Protein AF-A0A7J9HN88-F1 (afdb_monomer)

Structure (mmCIF, N/CA/C/O backbone):
data_AF-A0A7J9HN88-F1
#
_entry.id   AF-A0A7J9HN88-F1
#
loop_
_atom_site.group_PDB
_atom_site.id
_atom_site.type_symbol
_atom_site.label_atom_id
_atom_site.label_alt_id
_atom_site.label_comp_id
_atom_site.label_asym_id
_atom_site.label_entity_id
_atom_site.label_seq_id
_atom_site.pdbx_PDB_ins_code
_atom_site.Cartn_x
_atom_site.Cartn_y
_atom_site.Cartn_z
_atom_site.occupancy
_atom_site.B_iso_or_equiv
_atom_site.auth_seq_id
_atom_site.auth_comp_id
_atom_site.auth_asym_id
_atom_site.auth_atom_id
_atom_site.pdbx_PDB_model_num
ATOM 1 N N . PRO A 1 1 ? -7.752 31.160 41.578 1.00 51.44 1 PRO A N 1
ATOM 2 C CA . PRO A 1 1 ? -7.661 30.081 40.565 1.00 51.44 1 PRO A CA 1
ATOM 3 C C . PRO A 1 1 ? -8.206 30.573 39.218 1.00 51.44 1 PRO A C 1
ATOM 5 O O . PRO A 1 1 ? -9.351 31.008 39.148 1.00 51.44 1 PRO A O 1
ATOM 8 N N . ASP A 1 2 ? -7.350 30.595 38.199 1.00 56.59 2 ASP A N 1
ATOM 9 C CA . ASP A 1 2 ? -7.638 31.167 36.882 1.00 56.59 2 ASP A CA 1
ATOM 10 C C . ASP A 1 2 ? -8.682 30.320 36.130 1.00 56.59 2 ASP A C 1
ATOM 12 O O . ASP A 1 2 ? -8.492 29.117 35.927 1.00 56.59 2 ASP A O 1
ATOM 16 N N . ARG A 1 3 ? -9.804 30.939 35.735 1.00 58.09 3 ARG A N 1
ATOM 17 C CA . ARG A 1 3 ? -10.895 30.279 34.990 1.00 58.09 3 ARG A CA 1
ATOM 18 C C . ARG A 1 3 ? -10.397 29.664 33.677 1.00 58.09 3 ARG A C 1
ATOM 20 O O . ARG A 1 3 ? -10.950 28.660 33.235 1.00 58.09 3 ARG A O 1
ATOM 27 N N . SER A 1 4 ? -9.326 30.216 33.111 1.00 55.38 4 SER A N 1
ATOM 28 C CA . SER A 1 4 ? -8.698 29.760 31.867 1.00 55.38 4 SER A CA 1
ATOM 29 C C . SER A 1 4 ? -8.066 28.370 32.010 1.00 55.38 4 SER A C 1
ATOM 31 O O . SER A 1 4 ? -8.176 27.536 31.113 1.00 55.38 4 SER A O 1
ATOM 33 N N . ILE A 1 5 ? -7.473 28.076 33.173 1.00 57.84 5 ILE A N 1
ATOM 34 C CA . ILE A 1 5 ? -6.850 26.774 33.459 1.00 57.84 5 ILE A CA 1
ATOM 35 C C . ILE A 1 5 ? -7.918 25.691 33.635 1.00 57.84 5 ILE A C 1
ATOM 37 O O . ILE A 1 5 ? -7.724 24.558 33.204 1.00 57.84 5 ILE A O 1
ATOM 41 N N . LEU A 1 6 ? -9.060 26.035 34.237 1.00 54.31 6 LEU A N 1
ATOM 42 C CA . LEU A 1 6 ? -10.170 25.098 34.427 1.00 54.31 6 LEU A CA 1
ATOM 43 C C . LEU A 1 6 ? -10.857 24.739 33.102 1.00 54.31 6 LEU A C 1
ATOM 45 O O . LEU A 1 6 ? -11.211 23.579 32.911 1.00 54.31 6 LEU A O 1
ATOM 49 N N . LEU A 1 7 ? -10.981 25.695 32.174 1.00 59.56 7 LEU A N 1
ATOM 50 C CA . LEU A 1 7 ? -11.518 25.457 30.828 1.00 59.56 7 LEU A CA 1
ATOM 51 C C . LEU A 1 7 ? -10.606 24.557 29.990 1.00 59.56 7 LEU A C 1
ATOM 53 O O . LEU A 1 7 ? -11.089 23.604 29.388 1.00 59.56 7 LEU A O 1
ATOM 57 N N . LEU A 1 8 ? -9.291 24.800 30.006 1.00 54.56 8 LEU A N 1
ATOM 58 C CA . LEU A 1 8 ? -8.319 23.922 29.343 1.00 54.56 8 LEU A CA 1
ATOM 59 C C . LEU A 1 8 ? -8.380 22.501 29.909 1.00 54.56 8 LEU A C 1
ATOM 61 O O . LEU A 1 8 ? -8.457 21.542 29.150 1.00 54.56 8 LEU A O 1
ATOM 65 N N . ARG A 1 9 ? -8.416 22.354 31.238 1.00 54.69 9 ARG A N 1
ATOM 66 C CA . ARG A 1 9 ? -8.533 21.037 31.881 1.00 54.69 9 ARG A CA 1
ATOM 67 C C . ARG A 1 9 ? -9.837 20.320 31.519 1.00 54.69 9 ARG A C 1
ATOM 69 O O . ARG A 1 9 ? -9.805 19.117 31.304 1.00 54.69 9 ARG A O 1
ATOM 76 N N . SER A 1 10 ? -10.948 21.053 31.428 1.00 54.69 10 SER A N 1
ATOM 77 C CA . SER A 1 10 ? -12.246 20.518 30.996 1.00 54.69 10 SER A CA 1
ATOM 78 C C . SER A 1 10 ? -12.211 20.040 29.545 1.00 54.69 10 SER A C 1
ATOM 80 O O . SER A 1 10 ? -12.661 18.935 29.275 1.00 54.69 10 SER A O 1
ATOM 82 N N . LEU A 1 11 ? -11.615 20.822 28.639 1.00 54.53 11 LEU A N 1
ATOM 83 C CA . LEU A 1 11 ? -11.437 20.453 27.230 1.00 54.53 11 LEU A CA 1
ATOM 84 C C . LEU A 1 11 ? -10.563 19.201 27.073 1.00 54.53 11 LEU A C 1
ATOM 86 O O . LEU A 1 11 ? -10.916 18.298 26.324 1.00 54.53 11 LEU A O 1
ATOM 90 N N . PHE A 1 12 ? -9.453 19.101 27.813 1.00 54.25 12 PHE A N 1
ATOM 91 C CA . PHE A 1 12 ? -8.621 17.891 27.807 1.00 54.25 12 PHE A CA 1
ATOM 92 C C . PHE A 1 12 ? -9.355 16.668 28.378 1.00 54.25 12 PHE A C 1
ATOM 94 O O . PHE A 1 12 ? -9.158 15.560 27.885 1.00 54.25 12 PHE A O 1
ATOM 101 N N . GLN A 1 13 ? -10.218 16.857 29.381 1.00 53.41 13 GLN A N 1
ATOM 102 C CA . GLN A 1 13 ? -11.008 15.772 29.965 1.00 53.41 13 GLN A CA 1
ATOM 103 C C . GLN A 1 13 ? -12.160 15.322 29.044 1.00 53.41 13 GLN A C 1
ATOM 105 O O . GLN A 1 13 ? -12.429 14.128 28.955 1.00 53.41 13 GLN A O 1
ATOM 110 N N . GLU A 1 14 ? -12.804 16.245 28.321 1.00 53.53 14 GLU A N 1
ATOM 111 C CA . GLU A 1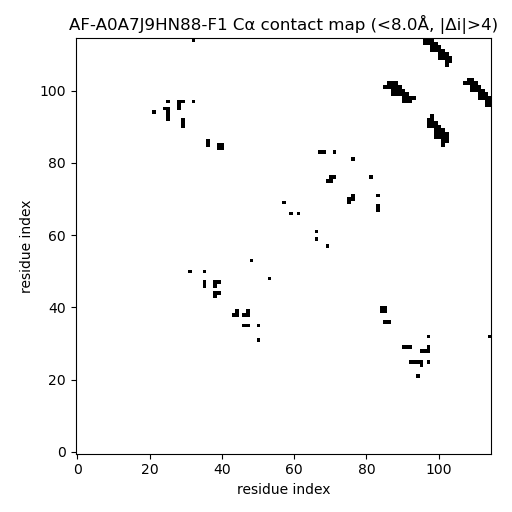 14 ? -13.798 15.931 27.280 1.00 53.53 14 GLU A CA 1
ATOM 112 C C . GLU A 1 14 ? -13.165 15.181 26.100 1.00 53.53 14 GLU A C 1
ATOM 114 O O . GLU A 1 14 ? -13.722 14.188 25.627 1.00 53.53 14 GLU A O 1
ATOM 119 N N . LEU A 1 15 ? -11.965 15.592 25.673 1.00 54.09 15 LEU A N 1
ATOM 120 C CA . LEU A 1 15 ? -11.195 14.876 24.654 1.00 54.09 15 LEU A CA 1
ATOM 121 C C . LEU A 1 15 ? -10.848 13.452 25.113 1.00 54.09 15 LEU A C 1
ATOM 123 O O . LEU A 1 15 ? -10.978 12.525 24.323 1.00 54.09 15 LEU A O 1
ATOM 127 N N . ALA A 1 16 ? -10.478 13.262 26.383 1.00 51.50 16 ALA A N 1
ATOM 128 C CA . ALA A 1 16 ? -10.153 11.948 26.944 1.00 51.50 16 ALA A CA 1
ATOM 129 C C . ALA A 1 16 ? -11.370 11.010 27.064 1.00 51.50 16 ALA A C 1
ATOM 131 O O . ALA A 1 16 ? -11.245 9.814 26.826 1.00 51.50 16 ALA A O 1
ATOM 132 N N . ASN A 1 17 ? -12.563 11.534 27.364 1.00 48.78 17 ASN A N 1
ATOM 133 C CA . ASN A 1 17 ? -13.781 10.715 27.462 1.00 48.78 17 ASN A CA 1
ATOM 134 C C . ASN A 1 17 ? -14.368 10.306 26.098 1.00 48.78 17 ASN A C 1
ATOM 136 O O . ASN A 1 17 ? -15.191 9.398 26.039 1.00 48.78 17 ASN A O 1
ATOM 140 N N . THR A 1 18 ? -13.951 10.946 25.002 1.00 52.81 18 THR A N 1
ATOM 141 C CA . THR A 1 18 ? -14.395 10.599 23.635 1.00 52.81 18 THR A CA 1
ATOM 142 C C . THR A 1 18 ? -13.456 9.578 22.965 1.00 52.81 18 THR A C 1
ATOM 144 O O . THR A 1 18 ? -13.735 9.091 21.872 1.00 52.81 18 THR A O 1
ATOM 147 N N . GLN A 1 19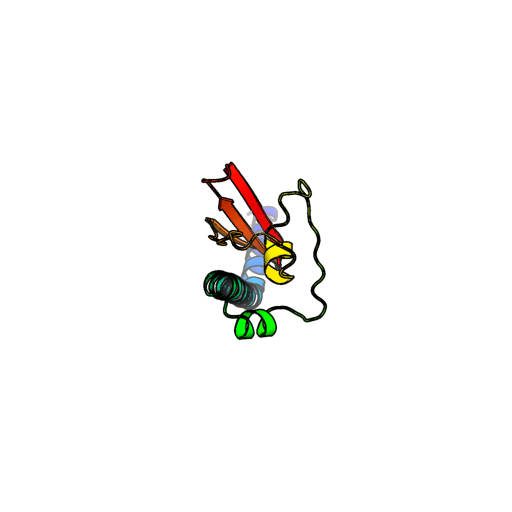 ? -12.330 9.245 23.608 1.00 53.88 19 GLN A N 1
ATOM 148 C CA . GLN A 1 19 ? -11.256 8.441 23.019 1.00 53.88 19 GLN A CA 1
ATOM 149 C C . GLN A 1 19 ? -11.516 6.931 23.014 1.00 53.88 19 GLN A C 1
ATOM 151 O O . GLN A 1 19 ? -10.948 6.257 22.168 1.00 53.88 19 GLN A O 1
ATOM 156 N N . GLU A 1 20 ? -12.360 6.372 23.882 1.00 53.25 20 GLU A N 1
ATOM 157 C CA . GLU A 1 20 ? -12.479 4.905 24.005 1.00 53.25 20 GLU A CA 1
ATOM 158 C C . GLU A 1 20 ? -12.942 4.179 22.719 1.00 53.25 20 GLU A C 1
ATOM 160 O O . GLU A 1 20 ? -12.219 3.287 22.270 1.00 53.25 20 GLU A O 1
ATOM 165 N N . PRO A 1 21 ? -14.057 4.551 22.055 1.00 57.41 21 PRO A N 1
ATOM 166 C CA . PRO A 1 21 ? -14.472 3.873 20.823 1.00 57.41 21 PRO A CA 1
ATOM 167 C C . PRO A 1 21 ? -13.541 4.180 19.640 1.00 57.41 21 PRO A C 1
ATOM 169 O O . PRO A 1 21 ? -13.270 3.302 18.826 1.00 57.41 21 PRO A O 1
ATOM 172 N N . LEU A 1 22 ? -13.004 5.405 19.573 1.00 59.28 22 LEU A N 1
ATOM 173 C CA . LEU A 1 22 ? -12.104 5.835 18.499 1.00 59.28 22 LEU A CA 1
ATOM 174 C C . LEU A 1 22 ? -10.739 5.144 18.574 1.00 59.28 22 LEU A C 1
ATOM 176 O O . LEU A 1 22 ? -10.183 4.802 17.535 1.00 59.28 22 LEU A O 1
ATOM 180 N N . VAL A 1 23 ? -10.199 4.932 19.779 1.00 61.00 23 VAL A N 1
ATOM 181 C CA . VAL A 1 23 ? -8.921 4.234 20.001 1.00 61.00 23 VAL A CA 1
ATOM 182 C C . VAL A 1 23 ? -9.049 2.741 19.685 1.00 61.00 23 VAL A C 1
ATOM 184 O O . VAL A 1 23 ? -8.154 2.146 19.090 1.00 61.00 23 VAL A O 1
ATOM 187 N N . GLU A 1 24 ? -10.175 2.115 20.034 1.00 61.28 24 GLU A N 1
ATOM 188 C CA . GLU A 1 24 ? -10.394 0.701 19.720 1.00 61.28 24 GLU A CA 1
ATOM 189 C C . GLU A 1 24 ? -10.603 0.462 18.213 1.00 61.28 24 GLU A C 1
ATOM 191 O O . GLU A 1 24 ? -10.086 -0.508 17.659 1.00 61.28 24 GLU A O 1
ATOM 196 N N . GLU A 1 25 ? -11.331 1.352 17.533 1.00 60.94 25 GLU A N 1
ATOM 197 C CA . GLU A 1 25 ? -11.520 1.305 16.078 1.00 60.94 25 GLU A CA 1
ATOM 198 C C . GLU A 1 25 ? -10.219 1.610 15.318 1.00 60.94 25 GLU A C 1
ATOM 200 O O . GLU A 1 25 ? -9.899 0.925 14.348 1.00 60.94 25 GLU A O 1
ATOM 205 N N . THR A 1 26 ? -9.406 2.557 15.800 1.00 67.06 26 THR A N 1
ATOM 206 C CA . THR A 1 26 ? -8.083 2.832 15.208 1.00 67.06 26 THR A CA 1
ATOM 207 C C . THR A 1 26 ? -7.144 1.638 15.318 1.00 67.06 26 THR A C 1
ATOM 209 O O . THR A 1 26 ? -6.515 1.287 14.321 1.00 67.06 26 THR A O 1
ATOM 212 N N . ASN A 1 27 ? -7.115 0.945 16.462 1.00 78.69 27 ASN A N 1
ATOM 213 C CA . ASN A 1 27 ? -6.342 -0.293 16.595 1.00 78.69 27 ASN A CA 1
ATOM 214 C C . ASN A 1 27 ? -6.800 -1.359 15.578 1.00 78.69 27 ASN A C 1
ATOM 216 O O . ASN A 1 27 ? -5.965 -1.981 14.921 1.00 78.69 27 ASN A O 1
ATOM 220 N N . LYS A 1 28 ? -8.116 -1.522 15.372 1.00 90.50 28 LYS A N 1
ATOM 221 C CA . LYS A 1 28 ? -8.671 -2.482 14.396 1.00 90.50 28 LYS A CA 1
ATOM 222 C C . LYS A 1 28 ? -8.319 -2.122 12.953 1.00 90.50 28 LYS A C 1
ATOM 224 O O . LYS A 1 28 ? -7.950 -3.003 12.180 1.00 90.50 28 LYS A O 1
ATOM 229 N N . ASN A 1 29 ? -8.385 -0.844 12.579 1.00 93.94 29 ASN A N 1
ATOM 230 C CA . ASN A 1 29 ? -8.040 -0.423 11.219 1.00 93.94 29 ASN A CA 1
ATOM 231 C C . ASN A 1 29 ? -6.555 -0.672 10.919 1.00 93.94 29 ASN A C 1
ATOM 233 O O . ASN A 1 29 ? -6.219 -1.147 9.833 1.00 93.94 29 ASN A O 1
ATOM 237 N N . GLN A 1 30 ? -5.665 -0.435 11.892 1.00 93.88 30 GLN A N 1
ATOM 238 C CA . GLN A 1 30 ? -4.248 -0.792 11.754 1.00 93.88 30 GLN A CA 1
ATOM 239 C C . GLN A 1 30 ? -4.058 -2.295 11.550 1.00 93.88 30 GLN A C 1
ATOM 241 O O . GLN A 1 30 ? -3.309 -2.691 10.658 1.00 93.88 30 GLN A O 1
ATOM 246 N N . GLU A 1 31 ? -4.745 -3.130 12.333 1.00 94.38 31 GLU A N 1
ATOM 247 C CA . GLU A 1 31 ? -4.680 -4.589 12.200 1.00 94.38 31 GLU A CA 1
ATOM 248 C C . GLU A 1 31 ? -5.116 -5.061 10.806 1.00 94.38 31 GLU A C 1
ATOM 250 O O . GLU A 1 31 ? -4.434 -5.889 10.200 1.00 94.38 31 GLU A O 1
ATOM 255 N N . VAL A 1 32 ? -6.199 -4.498 10.258 1.00 96.25 32 VAL A N 1
ATOM 256 C CA . VAL A 1 32 ? -6.680 -4.819 8.903 1.00 96.25 32 VAL A CA 1
ATOM 257 C C . VAL A 1 32 ? -5.645 -4.442 7.838 1.00 96.25 32 VAL A C 1
ATOM 259 O O . VAL A 1 32 ? -5.367 -5.236 6.939 1.00 96.25 32 VAL A O 1
ATOM 262 N N . VAL A 1 33 ? -5.027 -3.263 7.945 1.00 96.06 33 VAL A N 1
ATOM 263 C CA . VAL A 1 33 ? -4.014 -2.805 6.979 1.00 96.06 33 VAL A CA 1
ATOM 264 C C . VAL A 1 33 ? -2.715 -3.607 7.087 1.00 96.06 33 VAL A C 1
ATOM 266 O O . VAL A 1 33 ? -2.103 -3.940 6.071 1.00 96.06 33 VAL A O 1
ATOM 269 N N . LEU A 1 34 ? -2.304 -3.990 8.296 1.00 94.81 34 LEU A N 1
ATOM 270 C CA . LEU A 1 34 ? -1.171 -4.897 8.483 1.00 94.81 34 LEU A CA 1
ATOM 271 C C . LEU A 1 34 ? -1.463 -6.278 7.883 1.00 94.81 34 LEU A C 1
ATOM 273 O O . LEU A 1 34 ? -0.617 -6.824 7.172 1.00 94.81 34 LEU A O 1
ATOM 277 N N . ALA A 1 35 ? -2.667 -6.817 8.094 1.00 96.25 35 ALA A N 1
ATOM 278 C CA . ALA A 1 35 ? -3.095 -8.072 7.479 1.00 96.25 35 ALA A CA 1
ATOM 279 C C . ALA A 1 35 ? -3.100 -7.991 5.942 1.00 96.25 35 ALA A C 1
ATOM 281 O O . ALA A 1 35 ? -2.681 -8.944 5.282 1.00 96.25 35 ALA A O 1
ATOM 282 N N . LEU A 1 36 ? -3.490 -6.846 5.368 1.00 96.00 36 LEU A N 1
ATOM 283 C CA . LEU A 1 36 ? -3.410 -6.602 3.927 1.00 96.00 36 LEU A CA 1
ATOM 284 C C . LEU A 1 36 ? -1.970 -6.706 3.414 1.00 96.00 36 LEU A C 1
ATOM 286 O O . LEU A 1 36 ? -1.730 -7.395 2.425 1.00 96.00 36 LEU A O 1
ATOM 290 N N . TYR A 1 37 ? -0.998 -6.070 4.071 1.00 94.75 37 TYR A N 1
ATOM 291 C CA . TYR A 1 37 ? 0.400 -6.159 3.630 1.00 94.75 37 TYR A CA 1
ATOM 292 C C . TYR A 1 37 ? 0.996 -7.549 3.790 1.00 94.75 37 TYR A C 1
ATOM 294 O O . TYR A 1 37 ? 1.722 -7.999 2.903 1.00 94.75 37 TYR A O 1
ATOM 302 N N . VAL A 1 38 ? 0.645 -8.260 4.865 1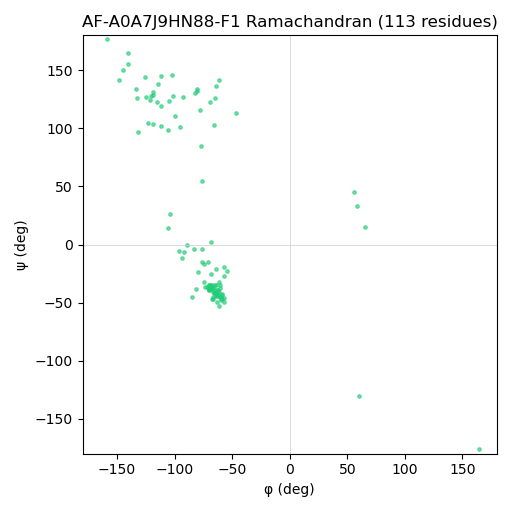.00 94.31 38 VAL A N 1
ATOM 303 C CA . VAL A 1 38 ? 1.009 -9.673 5.015 1.00 94.31 38 VAL A CA 1
ATOM 304 C C . VAL A 1 38 ? 0.473 -10.476 3.829 1.00 94.31 38 VAL A C 1
ATOM 306 O O . VAL A 1 38 ? 1.249 -11.175 3.181 1.00 94.31 38 VAL A O 1
ATOM 309 N N . ALA A 1 39 ? -0.811 -10.322 3.491 1.00 94.81 39 ALA A N 1
ATOM 310 C CA . ALA A 1 39 ? -1.439 -11.023 2.373 1.00 94.81 39 ALA A CA 1
ATOM 311 C C . ALA A 1 39 ? -0.817 -10.659 1.011 1.00 94.81 39 ALA A C 1
ATOM 313 O O . ALA A 1 39 ? -0.600 -11.531 0.169 1.00 94.81 39 ALA A O 1
ATOM 314 N N . LEU A 1 40 ? -0.461 -9.388 0.797 1.00 92.56 40 LEU A N 1
ATOM 315 C CA . LEU A 1 40 ? 0.227 -8.942 -0.419 1.00 92.56 40 LEU A CA 1
ATOM 316 C C . LEU A 1 40 ? 1.615 -9.579 -0.558 1.00 92.56 40 LEU A C 1
ATOM 318 O O . LEU A 1 40 ? 1.962 -10.062 -1.639 1.00 92.56 40 LEU A O 1
ATOM 322 N N . ASN A 1 41 ? 2.388 -9.636 0.529 1.00 90.75 41 ASN A N 1
ATOM 323 C CA . ASN A 1 41 ? 3.727 -10.227 0.528 1.00 90.75 41 ASN A CA 1
ATOM 324 C C . ASN A 1 41 ? 3.691 -11.751 0.343 1.00 90.75 41 ASN A C 1
ATOM 326 O O . ASN A 1 41 ? 4.528 -12.301 -0.372 1.00 90.75 41 ASN A O 1
ATOM 330 N N . THR A 1 42 ? 2.706 -12.438 0.931 1.00 91.62 42 THR A N 1
ATOM 331 C CA . THR A 1 42 ? 2.524 -13.894 0.785 1.00 91.62 42 THR A CA 1
ATOM 332 C C . THR A 1 42 ? 1.766 -14.297 -0.478 1.00 91.62 42 THR A C 1
ATOM 334 O O . THR A 1 42 ? 1.649 -15.490 -0.756 1.00 91.62 42 THR A O 1
ATOM 337 N N . ARG A 1 43 ? 1.287 -13.325 -1.269 1.00 90.19 43 ARG A N 1
ATOM 338 C CA . ARG A 1 43 ? 0.447 -13.544 -2.459 1.00 90.19 43 ARG A CA 1
ATOM 339 C C . ARG A 1 43 ? -0.857 -14.287 -2.139 1.00 90.19 43 ARG A C 1
ATOM 341 O O . ARG A 1 43 ? -1.370 -15.028 -2.976 1.00 90.19 43 ARG A O 1
ATOM 348 N N . ASP A 1 44 ? -1.413 -14.058 -0.951 1.00 93.88 44 ASP A N 1
ATOM 349 C CA . ASP A 1 44 ? -2.728 -14.557 -0.551 1.00 93.88 44 ASP A CA 1
ATOM 350 C C . ASP A 1 44 ? -3.840 -13.709 -1.190 1.00 93.88 44 ASP A C 1
ATOM 352 O O . ASP A 1 44 ? -4.367 -12.753 -0.616 1.00 93.88 44 ASP A O 1
ATOM 356 N N . VAL A 1 45 ? -4.179 -14.074 -2.425 1.00 92.75 45 VAL A N 1
ATOM 357 C CA . VAL A 1 45 ? -5.197 -13.404 -3.243 1.00 92.75 45 VAL A CA 1
ATOM 358 C C . VAL A 1 45 ? -6.580 -13.439 -2.582 1.00 92.75 45 VAL A C 1
ATOM 360 O O . VAL A 1 45 ? -7.337 -12.477 -2.700 1.00 92.75 45 VAL A O 1
ATOM 363 N N . GLU A 1 46 ? -6.916 -14.514 -1.864 1.00 95.62 46 GLU A N 1
ATOM 364 C CA . GLU A 1 46 ? -8.221 -14.648 -1.211 1.00 95.62 46 GLU A CA 1
ATOM 365 C C . GLU A 1 46 ? -8.376 -13.617 -0.088 1.00 95.62 46 GLU A C 1
ATOM 367 O O . GLU A 1 46 ? -9.394 -12.925 -0.016 1.00 95.62 46 GLU A O 1
ATOM 372 N N . THR A 1 47 ? -7.357 -13.475 0.760 1.00 96.31 47 THR A N 1
ATOM 373 C CA . THR A 1 47 ? -7.364 -12.482 1.841 1.00 96.31 47 THR A CA 1
ATOM 374 C C . THR A 1 47 ? -7.338 -11.055 1.295 1.00 96.31 47 THR A C 1
ATOM 376 O O . THR A 1 47 ? -8.100 -10.215 1.773 1.00 96.31 47 THR A O 1
ATOM 379 N N . VAL A 1 48 ? -6.550 -10.780 0.248 1.00 94.94 48 VAL A N 1
ATOM 380 C CA . VAL A 1 48 ? -6.536 -9.456 -0.404 1.00 94.94 48 VAL A CA 1
ATOM 381 C C . VAL A 1 48 ? -7.934 -9.070 -0.899 1.00 94.94 48 VAL A C 1
ATOM 383 O O . VAL A 1 48 ? -8.392 -7.965 -0.616 1.00 94.94 48 VAL A O 1
ATOM 386 N N . HIS A 1 49 ? -8.652 -9.980 -1.566 1.00 94.12 49 HIS A N 1
ATOM 387 C CA . HIS A 1 49 ? -10.015 -9.716 -2.045 1.00 94.12 49 HIS A CA 1
ATOM 388 C C . HIS A 1 49 ? -11.060 -9.578 -0.934 1.00 94.12 49 HIS A C 1
ATOM 390 O O . HIS A 1 49 ? -12.082 -8.935 -1.150 1.00 94.12 49 HIS A O 1
ATOM 396 N N . LYS A 1 50 ? -10.839 -10.181 0.239 1.00 96.38 50 LYS A N 1
ATOM 397 C CA . LYS A 1 50 ? -11.724 -9.998 1.401 1.00 96.38 50 LYS A CA 1
ATOM 398 C C . LYS A 1 50 ? -11.534 -8.637 2.064 1.00 96.38 50 LYS A C 1
ATOM 400 O O . LYS A 1 50 ? -12.490 -8.119 2.633 1.00 96.38 50 LYS A O 1
ATOM 405 N N . ILE A 1 51 ? -10.314 -8.101 2.034 1.00 96.56 51 ILE A N 1
ATOM 406 C CA . ILE A 1 51 ? -9.982 -6.826 2.679 1.00 96.56 51 ILE A CA 1
ATOM 407 C C . ILE A 1 51 ? -10.311 -5.644 1.766 1.00 96.56 51 ILE A C 1
ATOM 409 O O . ILE A 1 51 ? -10.880 -4.657 2.225 1.00 96.56 51 ILE A O 1
ATOM 413 N N . LEU A 1 52 ? -9.951 -5.722 0.483 1.00 94.94 52 LEU A N 1
ATOM 414 C CA . LEU A 1 52 ? -10.166 -4.620 -0.449 1.00 94.94 52 LEU A CA 1
ATOM 415 C C . LEU A 1 52 ? -11.606 -4.594 -0.954 1.00 94.94 52 LEU A C 1
ATOM 417 O O . LEU A 1 52 ? -12.136 -5.598 -1.430 1.00 94.94 52 LEU A O 1
ATOM 421 N N . ALA A 1 53 ? -12.212 -3.409 -0.91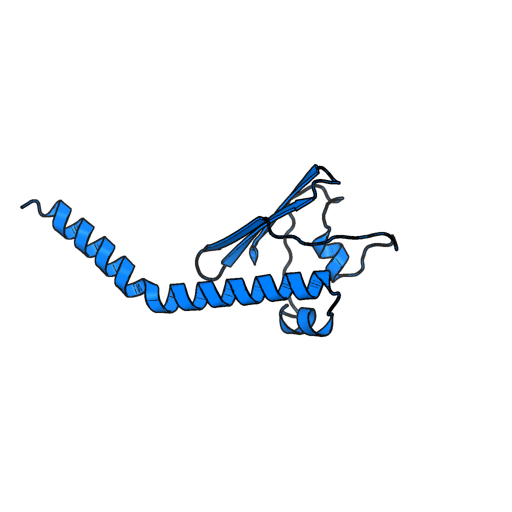6 1.00 93.88 53 ALA A N 1
ATOM 422 C CA . ALA A 1 53 ? -13.494 -3.181 -1.557 1.00 93.88 53 ALA A CA 1
ATOM 423 C C . ALA A 1 53 ? -13.376 -3.406 -3.082 1.00 93.88 53 ALA A C 1
ATOM 425 O O . ALA A 1 53 ? -12.361 -3.036 -3.684 1.00 93.88 53 ALA A O 1
ATOM 426 N N . PRO A 1 54 ? -14.389 -4.009 -3.733 1.00 90.00 54 PRO A N 1
ATOM 427 C CA . PRO A 1 54 ? -14.351 -4.285 -5.172 1.00 90.00 54 PRO A CA 1
ATOM 428 C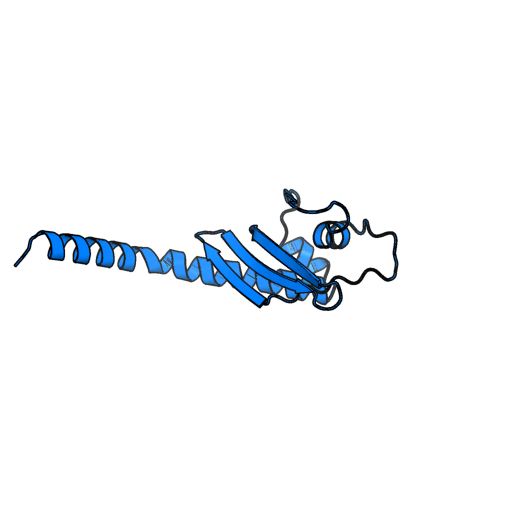 C . PRO A 1 54 ? -14.298 -3.009 -6.027 1.00 90.00 54 PRO A C 1
ATOM 430 O O . PRO A 1 54 ? -13.875 -3.055 -7.179 1.00 90.00 54 PRO A O 1
ATOM 433 N N . ASP A 1 55 ? -14.723 -1.883 -5.463 1.00 92.38 55 ASP A N 1
ATOM 434 C CA . ASP A 1 55 ? -14.747 -0.543 -6.038 1.00 92.38 55 ASP A CA 1
ATOM 435 C C . ASP A 1 55 ? -13.625 0.356 -5.490 1.00 92.38 55 ASP A C 1
ATOM 437 O O . ASP A 1 55 ? -13.765 1.575 -5.493 1.00 92.38 55 ASP A O 1
ATOM 441 N N . LEU A 1 56 ? -12.506 -0.232 -5.038 1.00 91.81 56 LEU A N 1
ATOM 442 C CA . LEU A 1 56 ? -11.338 0.502 -4.541 1.00 91.81 56 LEU A CA 1
ATOM 443 C C . LEU A 1 56 ? -10.942 1.649 -5.486 1.00 91.81 56 LEU A C 1
ATOM 445 O O . LEU A 1 56 ? -10.437 1.429 -6.591 1.00 91.81 56 LEU A O 1
ATOM 449 N N . GLU A 1 57 ? -11.103 2.880 -5.005 1.00 91.69 57 GLU A N 1
ATOM 450 C CA . GLU A 1 57 ? -10.592 4.067 -5.676 1.00 91.69 57 GLU A CA 1
ATOM 451 C C . GLU A 1 57 ? -9.115 4.271 -5.333 1.00 91.69 57 GLU A C 1
ATOM 453 O O . GLU A 1 57 ? -8.711 4.253 -4.171 1.00 91.69 57 GLU A O 1
ATOM 458 N N . TRP A 1 58 ? -8.293 4.482 -6.360 1.00 89.56 58 TRP A N 1
ATOM 459 C CA . TRP A 1 58 ? -6.846 4.599 -6.221 1.00 89.56 58 TRP A CA 1
ATOM 460 C C . TRP A 1 58 ? -6.345 5.953 -6.724 1.00 89.56 58 TRP A C 1
ATOM 462 O O . TRP A 1 58 ? -6.562 6.325 -7.880 1.00 89.56 58 TRP A O 1
ATOM 472 N N . TRP A 1 59 ? -5.578 6.643 -5.878 1.00 93.88 59 TRP A N 1
ATOM 473 C CA . TRP A 1 59 ? -4.957 7.931 -6.180 1.00 93.88 59 TRP A CA 1
ATOM 474 C C . TRP A 1 59 ? -3.443 7.813 -6.018 1.00 93.88 59 TRP A C 1
ATOM 476 O O . TRP A 1 59 ? -2.952 7.422 -4.962 1.00 93.88 59 TRP A O 1
ATOM 486 N N . PHE A 1 60 ? -2.684 8.146 -7.065 1.00 93.62 60 PHE A N 1
ATOM 487 C CA . PHE A 1 60 ? -1.225 8.062 -7.035 1.00 93.62 60 PHE A CA 1
ATOM 488 C C . PHE A 1 60 ? -0.569 9.419 -7.243 1.00 93.62 60 PHE A C 1
ATOM 490 O O . PHE A 1 60 ? -0.811 10.104 -8.239 1.00 93.62 60 PHE A O 1
ATOM 497 N N . HIS A 1 61 ? 0.345 9.749 -6.334 1.00 92.12 61 HIS A N 1
ATOM 498 C CA . HIS A 1 61 ? 1.179 10.936 -6.407 1.00 92.12 61 HIS A CA 1
ATOM 499 C C . HIS A 1 61 ? 2.647 10.515 -6.476 1.00 92.12 61 HIS A C 1
ATOM 501 O O . HIS A 1 61 ? 3.243 10.108 -5.484 1.00 92.12 61 HIS A O 1
ATOM 507 N N . GLY A 1 62 ? 3.233 10.595 -7.668 1.00 91.69 62 GLY A N 1
ATOM 508 C CA . GLY A 1 62 ? 4.634 10.255 -7.893 1.00 91.69 62 GLY A CA 1
ATOM 509 C C . GLY A 1 62 ? 4.959 10.070 -9.375 1.00 91.69 62 GLY A C 1
ATOM 510 O O . GLY A 1 62 ? 4.096 10.268 -10.238 1.00 91.69 62 GLY A O 1
ATOM 511 N N . PRO A 1 63 ? 6.195 9.670 -9.709 1.00 90.88 63 PRO A N 1
ATOM 512 C CA . PRO A 1 63 ? 6.558 9.352 -11.082 1.00 90.88 63 PRO A CA 1
ATOM 513 C C . PRO A 1 63 ? 5.755 8.139 -11.590 1.00 90.88 63 PRO A C 1
ATOM 515 O O . PRO A 1 63 ? 5.678 7.135 -10.880 1.00 90.88 63 PRO A O 1
ATOM 518 N N . PRO A 1 64 ? 5.216 8.143 -12.826 1.00 87.12 64 PRO A N 1
ATOM 519 C CA . PRO A 1 64 ? 4.420 7.025 -13.359 1.00 87.12 64 PRO A CA 1
ATOM 520 C C . PRO A 1 64 ? 5.118 5.653 -13.320 1.00 87.12 64 PRO A C 1
ATOM 522 O O . PRO A 1 64 ? 4.470 4.605 -13.308 1.00 87.12 64 PRO A O 1
ATOM 525 N N . THR A 1 65 ? 6.451 5.643 -13.279 1.00 87.00 65 THR A N 1
ATOM 526 C CA . THR A 1 65 ? 7.276 4.437 -13.153 1.00 87.00 65 THR A CA 1
ATOM 527 C C . THR A 1 65 ? 7.218 3.777 -11.770 1.00 87.00 65 THR A C 1
ATOM 529 O O . THR A 1 65 ? 7.602 2.616 -11.667 1.00 87.00 65 THR A O 1
ATOM 532 N N . HIS A 1 66 ? 6.710 4.473 -10.747 1.00 89.12 66 HIS A N 1
ATOM 533 C CA . HIS A 1 66 ? 6.727 4.072 -9.333 1.00 89.12 66 HIS A CA 1
ATOM 534 C C . HIS A 1 66 ? 5.355 3.598 -8.810 1.00 89.12 66 HIS A C 1
ATOM 536 O O . HIS A 1 66 ? 5.155 3.470 -7.606 1.00 89.12 66 HIS A O 1
ATOM 542 N N . GLN A 1 67 ? 4.395 3.317 -9.698 1.00 90.38 67 GLN A N 1
ATOM 543 C CA . GLN A 1 67 ? 3.057 2.816 -9.339 1.00 90.38 67 GLN A CA 1
ATOM 544 C C . GLN A 1 67 ? 3.064 1.324 -8.955 1.00 90.38 67 GLN A C 1
ATOM 546 O O . GLN A 1 67 ? 2.370 0.509 -9.562 1.00 90.38 67 GLN A O 1
ATOM 551 N N . PHE A 1 68 ? 3.895 0.939 -7.987 1.00 89.88 68 PHE A N 1
ATOM 552 C CA . PHE A 1 68 ? 4.184 -0.465 -7.688 1.00 89.88 68 PHE A CA 1
ATOM 553 C C . PHE A 1 68 ? 2.993 -1.227 -7.114 1.00 89.88 68 PHE A C 1
ATOM 555 O O . PHE A 1 68 ? 2.689 -2.311 -7.603 1.00 89.88 68 PHE A O 1
ATOM 562 N N . LEU A 1 69 ? 2.290 -0.655 -6.134 1.00 90.50 69 LEU A N 1
ATOM 563 C CA . LEU A 1 69 ? 1.131 -1.304 -5.523 1.00 90.50 69 LEU A CA 1
ATOM 564 C C . LEU A 1 69 ? -0.015 -1.484 -6.532 1.00 90.50 69 LEU A C 1
ATOM 566 O O . LEU A 1 69 ? -0.579 -2.566 -6.625 1.00 90.50 69 LEU A O 1
ATOM 570 N N . MET A 1 70 ? -0.286 -0.488 -7.379 1.00 90.94 70 MET A N 1
ATOM 571 C CA . MET A 1 70 ? -1.265 -0.643 -8.462 1.00 90.94 70 MET A CA 1
ATOM 572 C C . MET A 1 70 ? -0.880 -1.785 -9.413 1.00 90.94 70 MET A C 1
ATOM 574 O O . MET A 1 70 ? -1.709 -2.641 -9.718 1.00 90.94 70 MET A O 1
ATOM 578 N N . ARG A 1 71 ? 0.384 -1.852 -9.852 1.00 89.62 71 ARG A N 1
ATOM 579 C CA . ARG A 1 71 ? 0.856 -2.939 -10.730 1.00 89.62 71 ARG A CA 1
ATOM 580 C C . ARG A 1 71 ? 0.788 -4.304 -10.052 1.00 89.62 71 ARG A C 1
ATOM 582 O O . ARG A 1 71 ? 0.507 -5.288 -10.727 1.00 89.62 71 ARG A O 1
ATOM 589 N N . LEU A 1 72 ? 1.032 -4.354 -8.742 1.00 89.00 72 LEU A N 1
ATOM 590 C CA . LEU A 1 72 ? 0.896 -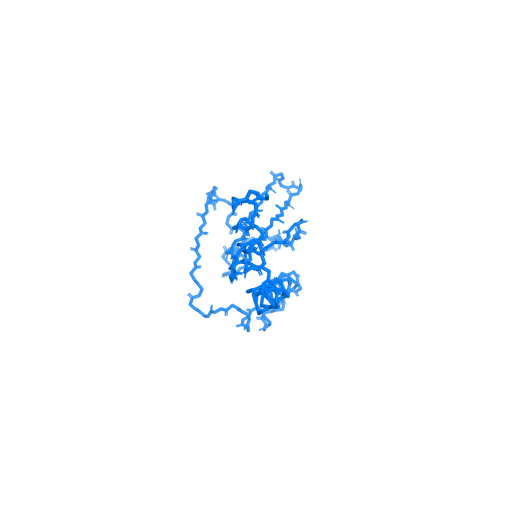5.558 -7.928 1.00 89.00 72 LEU A CA 1
ATOM 591 C C . LEU A 1 72 ? -0.560 -6.043 -7.897 1.00 89.00 72 LEU A C 1
ATOM 593 O O . LEU A 1 72 ? -0.808 -7.213 -8.165 1.00 89.00 72 LEU A O 1
ATOM 597 N N . LEU A 1 73 ? -1.505 -5.143 -7.614 1.00 88.50 73 LEU A N 1
ATOM 598 C CA . LEU A 1 73 ? -2.930 -5.459 -7.483 1.00 88.50 73 LEU A CA 1
ATOM 599 C C . LEU A 1 73 ? -3.593 -5.816 -8.819 1.00 88.50 73 LEU A C 1
ATOM 601 O O . LEU A 1 73 ? -4.478 -6.662 -8.865 1.00 88.50 73 LEU A O 1
ATOM 605 N N . THR A 1 74 ? -3.169 -5.180 -9.911 1.00 86.75 74 THR A N 1
ATOM 606 C CA . THR A 1 74 ? -3.761 -5.374 -11.248 1.00 86.75 74 THR A CA 1
ATOM 607 C C . THR A 1 74 ? -3.043 -6.427 -12.087 1.00 86.75 74 THR A C 1
ATOM 609 O O . THR A 1 74 ? -3.524 -6.792 -13.158 1.00 86.75 74 THR A O 1
ATOM 612 N N . GLY A 1 75 ? -1.860 -6.873 -11.660 1.00 85.00 75 GLY A N 1
ATOM 613 C CA . GLY A 1 75 ? -0.985 -7.698 -12.488 1.00 85.00 75 GLY A CA 1
ATOM 614 C C . GLY A 1 75 ? -0.446 -6.972 -13.728 1.00 85.00 75 GLY A C 1
ATOM 615 O O . GLY A 1 75 ? 0.078 -7.619 -14.625 1.00 85.00 75 GLY A O 1
ATOM 616 N N . ALA A 1 76 ? -0.533 -5.637 -13.801 1.00 81.81 76 ALA A N 1
ATOM 617 C CA . ALA A 1 76 ? -0.094 -4.853 -14.962 1.00 81.81 76 ALA A CA 1
ATOM 618 C C . ALA A 1 76 ? 1.436 -4.835 -15.180 1.00 81.81 76 ALA A C 1
ATOM 620 O O . ALA A 1 76 ? 1.926 -4.161 -16.087 1.00 81.81 76 ALA A O 1
ATOM 621 N N . SER A 1 77 ? 2.213 -5.541 -14.354 1.00 72.94 77 SER A N 1
ATOM 622 C CA . SER A 1 77 ? 3.630 -5.760 -14.624 1.00 72.94 77 SER A CA 1
ATOM 623 C C . SER A 1 77 ? 3.802 -6.844 -15.684 1.00 72.94 77 SER A C 1
ATOM 625 O O . SER A 1 77 ? 3.505 -8.006 -15.439 1.00 72.94 77 SER A O 1
ATOM 627 N N . SER A 1 78 ? 4.358 -6.475 -16.836 1.00 59.53 78 SER A N 1
ATOM 628 C CA . SER A 1 78 ? 4.807 -7.416 -17.871 1.00 59.53 78 SER A CA 1
ATOM 629 C C . SER A 1 78 ? 6.125 -8.120 -17.526 1.00 59.53 78 SER A C 1
ATOM 631 O O . SER A 1 78 ? 6.631 -8.903 -18.323 1.00 59.53 78 SER A O 1
ATOM 633 N N . ASP A 1 79 ? 6.734 -7.758 -16.398 1.00 65.75 79 ASP A N 1
ATOM 634 C CA . ASP A 1 79 ? 8.019 -8.276 -15.957 1.00 65.75 79 ASP A CA 1
ATOM 635 C C . ASP A 1 79 ? 7.786 -9.376 -14.916 1.00 65.75 79 ASP A C 1
ATOM 637 O O . ASP A 1 79 ? 7.359 -9.085 -13.794 1.00 65.75 79 ASP A O 1
ATOM 641 N N . ASP A 1 80 ? 8.086 -10.625 -15.287 1.00 62.56 80 ASP A N 1
ATOM 642 C CA . ASP A 1 80 ? 8.050 -11.795 -14.394 1.00 62.56 80 ASP A CA 1
ATOM 643 C C . ASP A 1 80 ? 8.959 -11.610 -13.164 1.00 62.56 80 ASP A C 1
ATOM 645 O O . ASP A 1 80 ? 8.795 -12.280 -12.142 1.00 62.56 80 ASP A O 1
ATOM 649 N N . SER A 1 81 ? 9.917 -10.677 -13.233 1.00 67.75 81 SER A N 1
ATOM 650 C CA . SER A 1 81 ? 10.813 -10.341 -12.128 1.00 67.75 81 SER A CA 1
ATOM 651 C C . SER A 1 81 ? 10.278 -9.249 -11.193 1.00 67.75 81 SER A C 1
ATOM 653 O O . SER A 1 81 ? 10.941 -8.915 -10.205 1.00 67.75 81 SER A O 1
ATOM 655 N N . PHE A 1 82 ? 9.084 -8.694 -11.446 1.00 75.88 82 PHE A N 1
ATOM 656 C CA . PHE A 1 82 ? 8.527 -7.633 -10.612 1.00 75.88 82 PHE A CA 1
ATOM 657 C C . PHE A 1 82 ? 8.211 -8.119 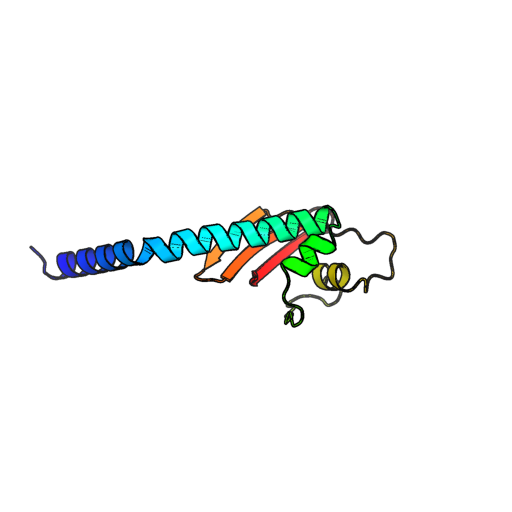-9.197 1.00 75.88 82 PHE A C 1
ATOM 659 O O . PHE A 1 82 ? 7.193 -8.755 -8.908 1.00 75.88 82 PHE A O 1
ATOM 666 N N . ARG A 1 83 ? 9.107 -7.749 -8.285 1.00 75.19 83 ARG A N 1
ATOM 667 C CA . ARG A 1 83 ? 8.952 -7.918 -6.847 1.00 75.19 83 ARG A CA 1
ATOM 668 C C . ARG A 1 83 ? 8.800 -6.551 -6.208 1.00 75.19 83 ARG A C 1
ATOM 670 O O . ARG A 1 83 ? 9.686 -5.699 -6.311 1.00 75.19 83 ARG A O 1
ATOM 677 N N . PHE A 1 84 ? 7.651 -6.373 -5.577 1.00 78.44 84 PHE A N 1
ATOM 678 C CA . PHE A 1 84 ? 7.379 -5.295 -4.651 1.00 78.44 84 PHE A CA 1
ATOM 679 C C . PHE A 1 84 ? 6.969 -5.958 -3.343 1.00 78.44 84 PHE A C 1
ATOM 681 O O . PHE A 1 84 ? 5.895 -6.551 -3.265 1.00 78.44 84 PHE A O 1
ATOM 688 N N . GLU A 1 85 ? 7.886 -5.944 -2.383 1.00 82.94 85 GLU A N 1
ATOM 689 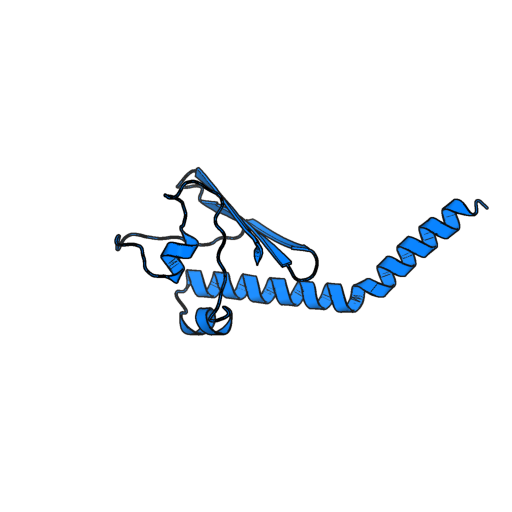C CA . GLU A 1 85 ? 7.619 -6.344 -1.007 1.00 82.94 85 GLU A CA 1
ATOM 690 C C . GLU A 1 85 ? 7.243 -5.081 -0.243 1.00 82.94 85 GLU A C 1
ATOM 692 O O . GLU A 1 85 ? 7.941 -4.065 -0.310 1.00 82.94 85 GLU A O 1
ATOM 697 N N . VAL A 1 86 ? 6.098 -5.125 0.426 1.00 83.75 86 VAL A N 1
ATOM 698 C CA . VAL A 1 86 ? 5.599 -4.008 1.216 1.00 83.75 86 VAL A CA 1
ATOM 699 C C . VAL A 1 86 ? 6.039 -4.235 2.650 1.00 83.75 86 VAL A C 1
ATOM 701 O O . VAL A 1 86 ? 5.449 -5.056 3.348 1.00 83.75 86 VAL A O 1
ATOM 704 N N . ASP A 1 87 ? 7.090 -3.535 3.069 1.00 84.44 87 ASP A N 1
ATOM 705 C CA . ASP A 1 87 ? 7.603 -3.577 4.440 1.00 84.44 87 ASP A CA 1
ATOM 706 C C . ASP A 1 87 ? 7.354 -2.225 5.133 1.00 84.44 87 ASP A C 1
ATOM 708 O O . ASP A 1 87 ? 8.027 -1.234 4.817 1.00 84.44 87 ASP A O 1
ATOM 712 N N . PRO A 1 88 ? 6.328 -2.125 6.001 1.00 90.12 88 PRO A N 1
ATOM 713 C CA . PRO A 1 88 ? 6.020 -0.896 6.721 1.00 90.12 88 PRO A CA 1
ATOM 714 C C . PRO A 1 88 ? 7.132 -0.508 7.699 1.00 90.12 88 PRO A C 1
ATOM 716 O O . PRO A 1 88 ? 7.475 -1.264 8.603 1.00 90.12 88 PRO A O 1
ATOM 719 N N . LEU A 1 89 ? 7.627 0.723 7.587 1.00 92.69 89 LEU A N 1
ATOM 720 C CA . LEU A 1 89 ? 8.489 1.332 8.603 1.00 92.69 89 LEU A CA 1
ATOM 721 C C . LEU A 1 89 ? 7.678 1.902 9.768 1.00 92.69 89 LEU A C 1
ATOM 723 O O . LEU A 1 89 ? 8.113 1.854 10.917 1.00 92.69 89 LEU A O 1
ATOM 727 N N . SER A 1 90 ? 6.522 2.487 9.462 1.00 93.75 90 SER A N 1
ATOM 728 C CA . SER A 1 90 ? 5.655 3.144 10.436 1.00 93.75 90 SER A CA 1
ATOM 729 C C . SER A 1 90 ? 4.200 3.002 10.019 1.00 93.75 90 SER A C 1
ATOM 731 O O . SER A 1 90 ? 3.872 3.084 8.833 1.00 93.75 90 SER A O 1
ATOM 733 N N . VAL A 1 91 ? 3.329 2.801 11.006 1.00 94.25 91 VAL A N 1
ATOM 734 C CA . VAL A 1 91 ? 1.878 2.738 10.828 1.00 94.25 91 VAL A CA 1
ATOM 735 C C . VAL A 1 91 ? 1.233 3.611 11.890 1.00 94.25 91 VAL A C 1
ATOM 737 O O . VAL A 1 91 ? 1.476 3.440 13.083 1.00 94.25 91 VAL A O 1
ATOM 740 N N . THR A 1 92 ? 0.396 4.545 11.462 1.00 93.75 92 THR A N 1
ATOM 741 C CA . THR A 1 92 ? -0.332 5.454 12.348 1.00 93.75 92 THR A CA 1
ATOM 742 C C . THR A 1 92 ? -1.749 5.668 11.837 1.00 93.75 92 THR A C 1
ATOM 744 O O . THR A 1 92 ? -2.063 5.342 10.694 1.00 93.75 92 THR A O 1
ATOM 747 N N . THR A 1 93 ? -2.618 6.209 12.681 1.00 91.81 93 THR A N 1
ATOM 748 C CA . THR A 1 93 ? -4.026 6.432 12.355 1.00 91.81 93 THR A CA 1
ATOM 749 C C . THR A 1 93 ? -4.441 7.869 12.568 1.00 91.81 93 THR A C 1
ATOM 751 O O . THR A 1 93 ? -4.046 8.510 13.542 1.00 91.81 93 THR A O 1
ATOM 754 N N . PHE A 1 94 ? -5.320 8.341 11.693 1.00 87.56 94 PHE A N 1
ATOM 755 C CA . PHE A 1 94 ? -5.992 9.622 11.809 1.00 87.56 94 PHE A CA 1
ATOM 756 C C . PHE A 1 94 ? -7.494 9.428 11.575 1.00 87.56 94 PHE A C 1
ATOM 758 O O . PHE A 1 94 ? -7.960 9.357 10.439 1.00 87.56 94 PHE A O 1
ATOM 765 N N . GLY A 1 95 ? -8.259 9.303 12.664 1.00 88.31 95 GLY A N 1
ATOM 766 C CA . GLY A 1 95 ? -9.657 8.877 12.574 1.00 88.31 95 GLY A CA 1
ATOM 767 C C . GLY A 1 95 ? -9.749 7.477 11.947 1.00 88.31 95 GLY A C 1
ATOM 768 O O . GLY A 1 95 ? -9.010 6.598 12.382 1.00 88.31 95 GLY A O 1
ATOM 769 N N . PRO A 1 96 ? -10.596 7.249 10.928 1.00 90.12 96 PRO A N 1
ATOM 770 C CA . PRO A 1 96 ? -10.686 5.944 10.274 1.00 90.12 96 PRO A CA 1
ATOM 771 C C . PRO A 1 96 ? -9.498 5.652 9.344 1.00 90.12 96 PRO A C 1
ATOM 773 O O . PRO A 1 96 ? -9.284 4.496 8.994 1.00 90.12 96 PRO A O 1
ATOM 776 N N . THR A 1 97 ? -8.734 6.675 8.953 1.00 93.50 97 THR A N 1
ATOM 777 C CA . THR A 1 97 ? -7.662 6.552 7.963 1.00 93.50 97 THR A CA 1
ATOM 778 C C . THR A 1 97 ? -6.393 5.985 8.580 1.00 93.50 97 THR A C 1
ATOM 780 O O . THR A 1 97 ? -5.928 6.467 9.618 1.00 93.50 97 THR A O 1
ATOM 783 N N . VAL A 1 98 ? -5.785 5.014 7.903 1.00 96.06 98 VAL A N 1
ATOM 784 C CA . VAL A 1 98 ? -4.488 4.443 8.282 1.00 96.06 98 VAL A CA 1
ATOM 785 C C . VAL A 1 98 ? -3.417 4.969 7.339 1.00 96.06 98 VAL A C 1
ATOM 787 O O . VAL A 1 98 ? -3.492 4.792 6.125 1.00 96.06 98 VAL A O 1
ATOM 790 N N . ILE A 1 99 ? -2.388 5.588 7.909 1.00 96.25 99 ILE A N 1
ATOM 791 C CA . ILE A 1 99 ? -1.210 6.048 7.180 1.00 96.25 99 ILE A CA 1
ATOM 792 C C . ILE A 1 99 ? -0.081 5.059 7.414 1.00 96.25 99 ILE A C 1
ATOM 794 O O . ILE A 1 99 ? 0.262 4.736 8.553 1.00 96.25 99 ILE A O 1
ATOM 798 N N . VAL A 1 100 ? 0.504 4.595 6.319 1.00 96.75 100 VAL A N 1
ATOM 799 C CA . VAL A 1 100 ? 1.611 3.648 6.326 1.00 96.75 100 VAL A CA 1
ATOM 800 C C . VAL A 1 100 ? 2.752 4.246 5.540 1.00 96.75 100 VAL A C 1
ATOM 802 O O . VAL A 1 100 ? 2.586 4.602 4.377 1.00 96.75 100 VAL A O 1
ATOM 805 N N . GLU A 1 101 ? 3.918 4.292 6.159 1.00 96.00 101 GLU A N 1
ATOM 806 C CA . GLU A 1 101 ? 5.148 4.745 5.533 1.00 96.00 101 GLU A CA 1
ATOM 807 C C . GLU A 1 101 ? 6.099 3.564 5.380 1.00 96.00 101 GLU A C 1
ATOM 809 O O . GLU A 1 101 ? 6.177 2.694 6.250 1.00 96.00 101 GLU A O 1
ATOM 814 N N . GLY A 1 102 ? 6.863 3.547 4.296 1.00 93.25 102 GLY A N 1
ATOM 815 C CA . GLY A 1 102 ? 7.910 2.558 4.100 1.00 93.25 102 GLY A CA 1
ATOM 816 C C . GLY A 1 102 ? 8.950 3.017 3.095 1.00 93.25 102 GLY A C 1
ATOM 817 O O . GLY A 1 102 ? 8.853 4.093 2.494 1.00 93.25 102 GLY A O 1
ATOM 818 N N . CYS A 1 103 ? 9.980 2.199 2.916 1.00 91.12 103 CYS A N 1
ATOM 819 C CA . CYS A 1 103 ? 10.987 2.454 1.902 1.00 91.12 103 CYS A CA 1
ATOM 820 C C . CYS A 1 103 ? 11.506 1.165 1.267 1.00 91.12 103 CYS A C 1
ATOM 822 O O . CYS A 1 103 ? 11.569 0.109 1.887 1.00 91.12 103 CYS A O 1
ATOM 824 N N . ASP A 1 104 ? 11.910 1.280 0.008 1.00 88.19 104 ASP A N 1
ATOM 825 C CA . ASP A 1 104 ? 12.707 0.289 -0.694 1.00 88.19 104 ASP A CA 1
ATOM 826 C C . ASP A 1 104 ? 14.133 0.840 -0.800 1.00 88.19 104 ASP A C 1
ATOM 828 O O . ASP A 1 104 ? 14.446 1.662 -1.668 1.00 88.19 104 ASP A O 1
ATOM 832 N N . HIS A 1 105 ? 15.005 0.396 0.109 1.00 84.62 105 HIS A N 1
ATOM 833 C CA . HIS A 1 105 ? 16.411 0.801 0.130 1.00 84.62 105 HIS A CA 1
ATOM 834 C C . HIS A 1 105 ? 17.154 0.392 -1.149 1.00 84.62 105 HIS A C 1
ATOM 836 O O . HIS A 1 105 ? 18.046 1.115 -1.590 1.00 84.62 105 HIS A O 1
ATOM 842 N N . SER A 1 106 ? 16.777 -0.733 -1.771 1.00 85.38 106 SER A N 1
ATOM 843 C CA . SER A 1 106 ? 17.432 -1.222 -2.990 1.00 85.38 106 SER A CA 1
ATOM 844 C C . SER A 1 106 ? 17.181 -0.291 -4.175 1.00 85.38 106 SER A C 1
ATOM 846 O O . SER A 1 106 ? 18.069 -0.066 -4.996 1.00 85.38 106 SER A O 1
ATOM 848 N N . ARG A 1 107 ? 15.988 0.310 -4.221 1.00 85.25 107 ARG A N 1
ATOM 849 C CA . ARG A 1 107 ? 15.591 1.274 -5.252 1.00 85.25 107 ARG A CA 1
ATOM 850 C C . ARG A 1 107 ? 15.775 2.731 -4.827 1.00 85.25 107 ARG A C 1
ATOM 852 O O . ARG A 1 107 ? 15.597 3.612 -5.661 1.00 85.25 107 ARG A O 1
ATOM 859 N N . SER A 1 108 ? 16.153 2.988 -3.571 1.00 89.38 108 SER A N 1
ATOM 860 C CA . SER A 1 108 ? 16.221 4.332 -2.972 1.00 89.38 108 SER A CA 1
ATOM 861 C C . SER A 1 108 ? 14.893 5.095 -3.066 1.00 89.38 108 SER A C 1
ATOM 863 O O . SER A 1 108 ? 14.857 6.263 -3.448 1.00 89.38 108 SER A O 1
ATOM 865 N N . ILE A 1 109 ? 13.788 4.417 -2.743 1.00 90.00 109 ILE A N 1
ATOM 866 C CA . ILE A 1 109 ? 12.427 4.963 -2.839 1.00 90.00 109 ILE A CA 1
ATOM 867 C C . ILE A 1 109 ? 11.789 4.975 -1.454 1.00 90.00 109 ILE A C 1
ATOM 869 O O . ILE A 1 109 ? 11.774 3.953 -0.778 1.00 90.00 109 ILE A O 1
ATOM 873 N N . SER A 1 110 ? 11.199 6.101 -1.068 1.00 92.62 110 SER A N 1
ATOM 874 C CA . SER A 1 110 ? 10.261 6.184 0.056 1.00 92.62 110 SER A CA 1
ATOM 875 C C . SER A 1 110 ? 8.835 6.254 -0.480 1.00 92.62 110 SER A C 1
ATOM 877 O O . SER A 1 110 ? 8.597 6.841 -1.538 1.00 92.62 110 SER A O 1
ATOM 879 N N . TRP A 1 111 ? 7.888 5.666 0.241 1.00 94.31 111 TRP A N 1
ATOM 880 C CA . TRP A 1 111 ? 6.479 5.657 -0.135 1.00 94.31 111 TRP A CA 1
ATOM 881 C C . TRP A 1 111 ? 5.584 5.848 1.088 1.00 94.31 111 TRP A C 1
ATOM 883 O O . TRP A 1 111 ? 5.972 5.552 2.218 1.00 94.31 111 TRP A O 1
ATOM 893 N N . VAL A 1 112 ? 4.377 6.350 0.832 1.00 95.56 112 VAL A N 1
ATOM 894 C CA . VAL A 1 112 ? 3.303 6.475 1.817 1.00 95.56 112 VAL A CA 1
ATOM 895 C C . VAL A 1 112 ? 2.020 5.953 1.182 1.00 95.56 112 VAL A C 1
ATOM 897 O O . VAL A 1 112 ? 1.711 6.306 0.043 1.00 95.56 112 VAL A O 1
ATOM 900 N N . HIS A 1 113 ? 1.279 5.126 1.912 1.00 95.19 113 HIS A N 1
ATOM 901 C CA . HIS A 1 113 ? -0.082 4.730 1.567 1.00 95.19 113 HIS A CA 1
ATOM 902 C C . HIS A 1 113 ? -1.045 5.281 2.616 1.00 95.19 113 HIS A C 1
ATOM 904 O O . HIS A 1 113 ? -0.759 5.229 3.813 1.00 95.19 113 HIS A O 1
ATOM 910 N N . ALA A 1 114 ? -2.180 5.793 2.154 1.00 96.00 114 ALA A N 1
ATOM 911 C CA . ALA A 1 114 ? -3.306 6.169 2.991 1.00 96.00 114 ALA A CA 1
ATOM 912 C C . ALA A 1 114 ? -4.478 5.256 2.627 1.00 96.00 114 ALA A C 1
ATOM 914 O O . ALA A 1 114 ? -4.845 5.192 1.451 1.00 96.00 114 ALA A O 1
ATOM 915 N N . TRP A 1 115 ? -5.002 4.546 3.622 1.00 94.50 115 TRP A N 1
ATOM 916 C CA . TRP A 1 115 ? -6.135 3.627 3.509 1.00 94.50 115 TRP A CA 1
ATOM 917 C C . TRP A 1 115 ? -7.334 4.166 4.274 1.00 94.50 115 TRP A C 1
ATOM 919 O O . TRP A 1 115 ? -7.112 4.710 5.383 1.00 94.50 115 TRP A O 1
#

pLDDT: mean 82.02, std 15.68, range [48.78, 96.75]

Mean predicted aligned error: 10.3 Å

Secondary structure (DSSP, 8-state):
--HHHHHHHHHHHHHHHTHHHHHHHHHHHHHHHHHHHHHHHHT-HHHHHHHS-TT------S-GGG-HHHHHHH-----TT------EEEEEEETTEEEEEEEETTTTEEEEEE-

Sequence (115 aa):
PDRSILLLRSLFQELANTQEPLVEETNKNQEVVLALYVALNTRDVETVHKILAPDLEWWFHGPPTHQFLMRLLTGASSDDSFRFEVDPLSVTTFGPTVIVEGCDHSRSISWVHAW

Foldseek 3Di:
DDPVVVVVVVVVVVVVVVPPVQVVLFVVLQVLVVQCLVCLQVVVPVSVPVSDDPPDDDDDDDDPVPPLVVCSNVVVDPDPPRDDRDDFPDWGDDRNKIKTWDDDPVVRDIDIDID

Nearest PDB structures (foldseek):
  8r20-assembly1_B  TM=6.628E-01  e=3.695E-01  Micromonospora
  2gey-assembly3_A  TM=6.683E-01  e=1.415E+00  Streptomyces galilaeus

Organism: NCBI:txid34285

Solvent-accessible surface area (backbone atoms only — not comparable to full-atom values): 7119 Å² total; per-residue (Å²): 133,64,69,67,60,54,50,51,52,48,52,55,50,54,55,58,72,61,37,63,70,56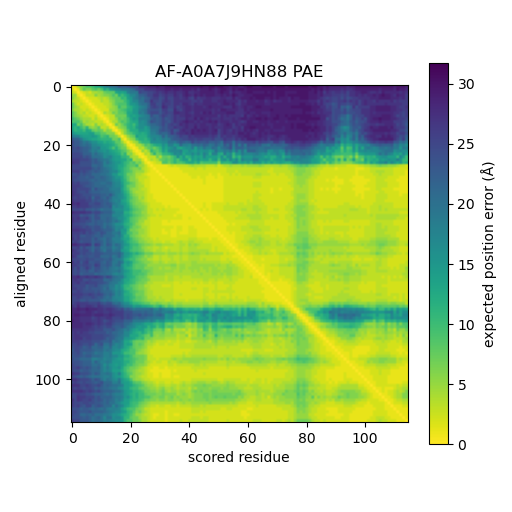,54,56,50,34,54,50,47,47,51,52,52,52,50,42,38,53,22,61,61,71,65,36,60,69,59,40,58,71,71,48,62,96,78,68,85,84,85,87,89,74,62,85,92,68,53,55,66,61,29,63,77,68,58,70,56,91,50,95,78,75,78,80,76,71,58,74,75,44,76,50,67,62,73,86,34,34,40,36,32,30,62,42,78,93,76,72,40,76,50,75,48,79,85

Radius of gyration: 19.26 Å; Cα contacts (8 Å, |Δi|>4): 92; chains: 1; bounding box: 32×46×58 Å

InterPro domains:
  IPR009798 Wound-induced protein Wun1-like [PF07107] (70-115)
  IPR009798 Wound-induced protein Wun1-like [PTHR33703] (16-115)
  IPR032710 NTF2-like domain superfamily [SSF54427] (27-114)